Protein AF-A0A1W9YMH4-F1 (afdb_monomer_lite)

Foldseek 3Di:
DVVVLVVVVVVVDAQDDDDDDDDDDDPPCVVCCQQCDDADPVQQGDHHPSPVCVVVVVPDDDDDDWDADPRNDTDD

Structure (mmCIF, N/CA/C/O backbone):
data_AF-A0A1W9YMH4-F1
#
_entry.id   AF-A0A1W9YMH4-F1
#
loop_
_atom_site.group_PDB
_atom_site.id
_atom_site.type_symbol
_atom_site.label_atom_id
_atom_site.label_alt_id
_atom_site.label_comp_id
_atom_site.label_asym_id
_atom_site.label_entity_id
_atom_site.label_seq_id
_atom_site.pdbx_PDB_ins_code
_atom_site.Cartn_x
_atom_site.Cartn_y
_atom_site.Cartn_z
_atom_site.occupancy
_atom_site.B_iso_or_equiv
_atom_site.auth_seq_id
_atom_site.auth_comp_id
_atom_site.auth_asym_id
_atom_site.auth_atom_id
_atom_site.pdbx_PDB_model_num
ATOM 1 N N . SER A 1 1 ? 1.891 5.675 10.656 1.00 87.44 1 SER A N 1
ATOM 2 C CA . SER A 1 1 ? 2.837 4.543 10.554 1.00 87.44 1 SER A CA 1
ATOM 3 C C . SER A 1 1 ? 2.298 3.362 11.357 1.00 87.44 1 SER A C 1
ATOM 5 O O . SER A 1 1 ? 1.367 3.566 12.131 1.00 87.44 1 SER A O 1
ATOM 7 N N . PRO A 1 2 ? 2.821 2.130 11.200 1.00 88.12 2 PRO A N 1
ATOM 8 C CA . PRO A 1 2 ? 2.353 0.989 11.993 1.00 88.12 2 PRO A CA 1
ATOM 9 C C . PRO A 1 2 ? 2.476 1.195 13.512 1.00 88.12 2 PRO A C 1
ATOM 11 O O . PRO A 1 2 ? 1.612 0.735 14.249 1.00 88.12 2 PRO A O 1
ATOM 14 N N . ILE A 1 3 ? 3.510 1.916 13.963 1.00 92.44 3 ILE A N 1
ATOM 15 C CA . ILE A 1 3 ? 3.737 2.228 15.383 1.00 92.44 3 ILE A CA 1
ATOM 16 C C . ILE A 1 3 ? 2.661 3.196 15.886 1.00 92.44 3 ILE A C 1
ATOM 18 O O . ILE A 1 3 ? 1.939 2.864 16.818 1.00 92.44 3 ILE A O 1
ATOM 22 N N . GLU A 1 4 ? 2.471 4.325 15.199 1.00 92.94 4 GLU A N 1
ATOM 23 C CA . GLU A 1 4 ? 1.442 5.320 15.554 1.00 92.94 4 GLU A CA 1
ATOM 24 C C . GLU A 1 4 ? 0.032 4.710 15.535 1.00 92.94 4 GLU A C 1
ATOM 26 O O . GLU A 1 4 ? -0.794 4.989 16.399 1.00 92.94 4 GLU A O 1
ATOM 31 N N . ALA A 1 5 ? -0.254 3.828 14.570 1.00 91.50 5 ALA A N 1
ATOM 32 C CA . ALA A 1 5 ? -1.528 3.122 14.526 1.00 91.50 5 ALA A CA 1
ATOM 33 C C . ALA A 1 5 ? -1.712 2.220 15.757 1.00 91.50 5 ALA A C 1
ATOM 35 O O . ALA A 1 5 ? -2.791 2.210 16.341 1.00 91.50 5 ALA A O 1
ATOM 36 N N . SER A 1 6 ? -0.667 1.507 16.192 1.00 92.44 6 SER A N 1
ATOM 37 C CA . SER A 1 6 ? -0.720 0.681 17.404 1.00 92.44 6 SER A CA 1
ATOM 38 C C . SER A 1 6 ? -0.965 1.511 18.666 1.00 92.44 6 SER A C 1
ATOM 40 O O . SER A 1 6 ? -1.702 1.069 19.545 1.00 92.44 6 SER A O 1
ATOM 42 N N . GLU A 1 7 ? -0.371 2.700 18.762 1.00 95.12 7 GLU A N 1
ATOM 43 C CA . GLU A 1 7 ? -0.582 3.622 19.886 1.00 95.12 7 GLU A CA 1
ATOM 44 C C . GLU A 1 7 ? -2.034 4.106 19.946 1.00 95.12 7 GLU A C 1
ATOM 46 O O . GLU A 1 7 ? -2.649 4.086 21.012 1.00 95.12 7 GLU A O 1
ATOM 51 N N . VAL A 1 8 ? -2.622 4.459 18.798 1.00 93.06 8 VAL A N 1
ATOM 52 C CA . VAL A 1 8 ? -4.040 4.843 18.709 1.00 93.06 8 VAL A CA 1
ATOM 53 C C . VAL A 1 8 ? -4.957 3.669 19.056 1.00 93.06 8 VAL A C 1
ATOM 55 O O . VAL A 1 8 ? -5.912 3.840 19.814 1.00 93.06 8 VAL A O 1
ATOM 58 N N . MET A 1 9 ? -4.663 2.466 18.556 1.00 92.75 9 MET A N 1
ATOM 59 C CA . MET A 1 9 ? -5.462 1.275 18.866 1.00 92.75 9 MET A CA 1
ATOM 60 C C . MET A 1 9 ? -5.409 0.912 20.359 1.00 92.75 9 MET A C 1
ATOM 62 O O . MET A 1 9 ? -6.409 0.443 20.905 1.00 92.75 9 MET A O 1
ATOM 66 N N . ALA A 1 10 ? -4.291 1.178 21.044 1.00 94.19 10 ALA A N 1
ATOM 67 C CA . ALA A 1 10 ? -4.144 0.941 22.482 1.00 94.19 10 ALA A CA 1
ATOM 68 C C . ALA A 1 10 ? -5.059 1.825 23.353 1.00 94.19 10 ALA A C 1
ATOM 70 O O . ALA A 1 10 ? -5.325 1.473 24.501 1.00 94.19 10 ALA A O 1
ATOM 71 N N . LEU A 1 11 ? -5.590 2.931 22.815 1.00 93.94 11 LEU A N 1
ATOM 72 C CA . LEU A 1 11 ? -6.556 3.788 23.515 1.00 93.94 11 LEU A CA 1
ATOM 73 C C . LEU A 1 11 ? -7.946 3.142 23.656 1.00 93.94 11 LEU A C 1
ATOM 75 O O . LEU A 1 11 ? -8.781 3.659 24.396 1.00 93.94 11 LEU A O 1
ATOM 79 N N . GLY A 1 12 ? -8.223 2.037 22.951 1.00 89.81 12 GLY A N 1
ATOM 80 C CA . GLY A 1 12 ? -9.480 1.291 23.089 1.00 89.81 12 GLY A CA 1
ATOM 81 C C . GLY A 1 12 ? -10.729 2.070 22.656 1.00 89.81 12 GLY A C 1
ATOM 82 O O . GLY A 1 12 ? -11.825 1.817 23.160 1.00 89.81 12 GLY A O 1
ATOM 83 N N . ILE A 1 13 ? -10.579 3.035 21.744 1.00 90.31 13 ILE A N 1
ATOM 84 C CA . ILE A 1 13 ? -11.679 3.897 21.300 1.00 90.31 13 ILE A CA 1
ATOM 85 C C . ILE A 1 13 ? -12.688 3.063 20.508 1.00 90.31 13 ILE A C 1
ATOM 87 O O . ILE A 1 13 ? -12.374 2.471 19.476 1.00 90.31 13 ILE A O 1
ATOM 91 N N . THR A 1 14 ? -13.932 3.037 20.982 1.00 88.75 14 THR A N 1
ATOM 92 C CA . THR A 1 14 ? -15.010 2.320 20.294 1.00 88.75 14 THR A CA 1
ATOM 93 C C . THR A 1 14 ? -15.277 2.952 18.929 1.00 88.75 14 THR A C 1
ATOM 95 O O . THR A 1 14 ? -15.437 4.165 18.825 1.00 88.75 14 THR A O 1
ATOM 98 N N . GLY A 1 15 ? -15.344 2.122 17.886 1.00 85.94 15 GLY A N 1
ATOM 99 C CA . GLY A 1 15 ? -15.581 2.564 16.509 1.00 85.94 15 GLY A CA 1
ATOM 100 C C . GLY A 1 15 ? -14.319 2.942 15.727 1.00 85.94 15 GLY A C 1
ATOM 101 O O . GLY A 1 15 ? -14.422 3.202 14.531 1.00 85.94 15 GLY A O 1
ATOM 102 N N . VAL A 1 16 ? -13.138 2.932 16.356 1.00 89.44 16 VAL A N 1
ATOM 103 C CA . VAL A 1 16 ? -11.853 3.107 15.664 1.00 89.44 16 VAL A CA 1
ATOM 104 C C . VAL A 1 16 ? -11.273 1.741 15.312 1.00 89.44 16 VAL A C 1
ATOM 106 O O . VAL A 1 16 ? -11.142 0.874 16.173 1.00 89.44 16 VAL A O 1
ATOM 109 N N . HIS A 1 17 ? -10.908 1.567 14.041 1.00 87.38 17 HIS A N 1
ATOM 110 C CA . HIS A 1 17 ? -10.364 0.321 13.499 1.00 87.38 17 HIS A CA 1
ATOM 111 C C . HIS A 1 17 ? -9.140 0.605 12.631 1.00 87.38 17 HIS A C 1
ATOM 113 O O . HIS A 1 17 ? -9.050 1.653 11.995 1.00 87.38 17 HIS A O 1
ATOM 119 N N . GLN A 1 18 ? -8.216 -0.353 12.567 1.00 89.38 18 GLN A N 1
ATOM 120 C CA . GLN A 1 18 ? -7.048 -0.275 11.695 1.00 89.38 18 GLN A CA 1
ATOM 121 C C . GLN A 1 18 ? -7.279 -1.071 10.408 1.00 89.38 18 GLN A C 1
ATOM 123 O O . GLN A 1 18 ? -7.664 -2.242 10.445 1.00 89.38 18 GLN A O 1
ATOM 128 N N . ILE A 1 19 ? -6.954 -0.455 9.272 1.00 88.19 19 ILE A N 1
ATOM 129 C CA . ILE A 1 19 ? -6.833 -1.127 7.977 1.00 88.19 19 ILE A CA 1
ATOM 130 C C . ILE A 1 19 ? -5.349 -1.174 7.620 1.00 88.19 19 ILE A C 1
ATOM 132 O O . ILE A 1 19 ? -4.622 -0.194 7.788 1.00 88.19 19 ILE A O 1
ATOM 136 N N . LYS A 1 20 ? -4.875 -2.342 7.183 1.00 87.44 20 LYS A N 1
ATOM 137 C CA . LYS A 1 20 ? -3.497 -2.495 6.722 1.00 87.44 20 LYS A CA 1
ATOM 138 C C . LYS A 1 20 ? -3.422 -2.094 5.254 1.00 87.44 20 LYS A C 1
ATOM 140 O O . LYS A 1 20 ? -4.003 -2.766 4.410 1.00 87.44 20 LYS A O 1
ATOM 145 N N . GLU A 1 21 ? -2.644 -1.061 4.979 1.00 87.25 21 GLU A N 1
ATOM 146 C CA . GLU A 1 21 ? -2.352 -0.577 3.632 1.00 87.25 21 GLU A CA 1
ATOM 147 C C . GLU A 1 21 ? -0.850 -0.659 3.348 1.00 87.25 21 GLU A C 1
ATOM 149 O O . GLU A 1 21 ? -0.024 -0.771 4.263 1.00 87.25 21 GLU A O 1
ATOM 154 N N . TYR A 1 22 ? -0.491 -0.614 2.067 1.00 87.44 22 TYR A N 1
ATOM 155 C CA . TYR A 1 22 ? 0.893 -0.659 1.611 1.00 87.44 22 TYR A CA 1
ATOM 156 C C . TYR A 1 22 ? 1.274 0.669 0.967 1.00 87.44 22 TYR A C 1
ATOM 158 O O . TYR A 1 22 ? 0.514 1.241 0.195 1.00 87.44 22 TYR A O 1
ATOM 166 N N . LYS A 1 23 ? 2.489 1.139 1.256 1.00 89.88 23 LYS A N 1
ATOM 167 C CA . LYS A 1 23 ? 3.068 2.339 0.649 1.00 89.88 23 LYS A CA 1
ATOM 168 C C . LYS A 1 23 ? 4.364 1.969 -0.062 1.00 89.88 23 LYS A C 1
ATOM 170 O O . LYS A 1 23 ? 5.202 1.277 0.517 1.00 89.88 23 LYS A O 1
ATOM 175 N N . ARG A 1 24 ? 4.541 2.443 -1.299 1.00 91.44 24 ARG A N 1
ATOM 176 C CA . ARG A 1 24 ? 5.786 2.257 -2.059 1.00 91.44 24 ARG A CA 1
ATOM 177 C C . ARG A 1 24 ? 6.947 3.009 -1.400 1.00 91.44 24 ARG A C 1
ATOM 179 O O . ARG A 1 24 ? 6.790 4.136 -0.932 1.00 91.44 24 ARG A O 1
ATOM 186 N N . PHE A 1 25 ? 8.115 2.375 -1.398 1.00 90.38 25 PHE A N 1
ATOM 187 C CA . PHE A 1 25 ? 9.385 2.955 -0.972 1.00 90.38 25 PHE A CA 1
ATOM 188 C C . PHE A 1 25 ? 10.391 2.815 -2.117 1.00 90.38 25 PHE A C 1
ATOM 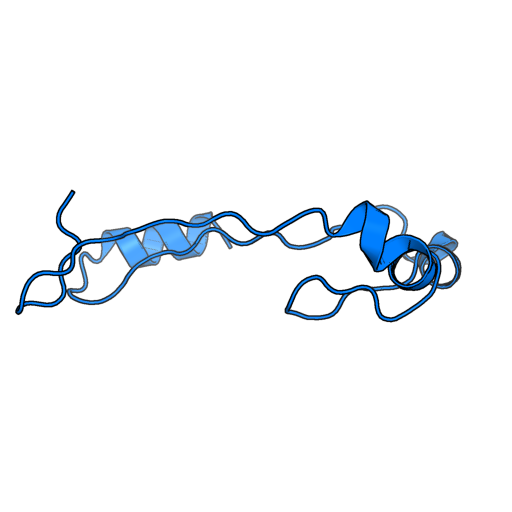190 O O . PHE A 1 25 ? 10.566 1.713 -2.634 1.00 90.38 25 PHE A O 1
ATOM 197 N N . TYR A 1 26 ? 11.037 3.920 -2.500 1.00 89.38 26 TYR A N 1
ATOM 198 C CA . TYR A 1 26 ? 12.006 3.986 -3.600 1.00 89.38 26 TYR A CA 1
ATOM 199 C C . TYR A 1 26 ? 13.397 4.337 -3.037 1.00 89.38 26 TYR A C 1
ATOM 201 O O . TYR A 1 26 ? 13.698 5.520 -2.873 1.00 89.38 26 TYR A O 1
ATOM 209 N N . PRO A 1 27 ? 14.253 3.345 -2.715 1.00 88.38 27 PRO A N 1
ATOM 210 C CA . PRO A 1 27 ? 15.517 3.573 -2.003 1.00 88.38 27 PRO A CA 1
ATOM 211 C C . PRO A 1 27 ? 16.528 4.470 -2.738 1.00 88.38 27 PRO A C 1
ATOM 213 O O . PRO A 1 27 ? 17.365 5.098 -2.099 1.00 88.38 27 PRO A O 1
ATOM 216 N N . SER A 1 28 ? 16.468 4.523 -4.073 1.00 86.69 28 SER A N 1
ATOM 217 C CA . SER A 1 28 ? 17.407 5.266 -4.933 1.00 86.69 28 SER A CA 1
ATOM 218 C C . SER A 1 28 ? 16.682 6.272 -5.831 1.00 86.69 28 SER A C 1
ATOM 220 O O . SER A 1 28 ? 16.962 6.373 -7.029 1.00 86.69 28 SER A O 1
ATOM 222 N N . SER A 1 29 ? 15.703 6.983 -5.266 1.00 78.12 29 SER A N 1
ATOM 223 C CA . SER A 1 29 ? 14.778 7.846 -6.009 1.00 78.12 29 SER A CA 1
ATOM 224 C C . SER A 1 29 ? 15.471 8.932 -6.839 1.00 78.12 29 SER A C 1
ATOM 226 O O . SER A 1 29 ? 15.093 9.125 -7.985 1.00 78.12 29 SER A O 1
ATOM 228 N N . GLU A 1 30 ? 16.518 9.592 -6.341 1.00 79.56 30 GLU A N 1
ATOM 229 C CA . GLU A 1 30 ? 17.175 10.702 -7.057 1.00 79.56 30 GLU A CA 1
ATOM 230 C C . GLU A 1 30 ? 17.715 10.304 -8.444 1.00 79.56 30 GLU A C 1
ATOM 232 O O . GLU A 1 30 ? 17.596 11.062 -9.402 1.00 79.56 30 GLU A O 1
ATOM 237 N N . LEU A 1 31 ? 18.242 9.084 -8.576 1.00 80.88 31 LEU A N 1
ATOM 238 C CA . LEU A 1 31 ? 18.822 8.587 -9.828 1.00 80.88 31 LEU A CA 1
ATOM 239 C C . LEU A 1 31 ? 17.800 7.900 -10.742 1.00 80.88 31 LEU A C 1
ATOM 241 O O . LEU A 1 31 ? 18.054 7.736 -11.933 1.00 80.88 31 LEU A O 1
ATOM 245 N N . THR A 1 32 ? 16.672 7.441 -10.192 1.00 85.06 32 THR A N 1
ATOM 246 C CA . THR A 1 32 ? 15.771 6.501 -10.883 1.00 85.06 32 THR A CA 1
ATOM 247 C C . THR A 1 32 ? 14.313 6.947 -10.946 1.00 85.06 32 THR A C 1
ATOM 249 O O . THR A 1 32 ? 13.536 6.313 -11.657 1.00 85.06 32 THR A O 1
ATOM 252 N N . ALA A 1 33 ? 13.926 8.041 -10.280 1.00 83.62 33 ALA A N 1
ATOM 253 C CA . ALA A 1 33 ? 12.529 8.472 -10.159 1.00 83.62 33 ALA A CA 1
ATOM 254 C C . ALA A 1 33 ? 11.847 8.698 -11.510 1.00 83.62 33 ALA A C 1
ATOM 256 O O . ALA A 1 33 ? 10.698 8.313 -11.670 1.00 83.62 33 ALA A 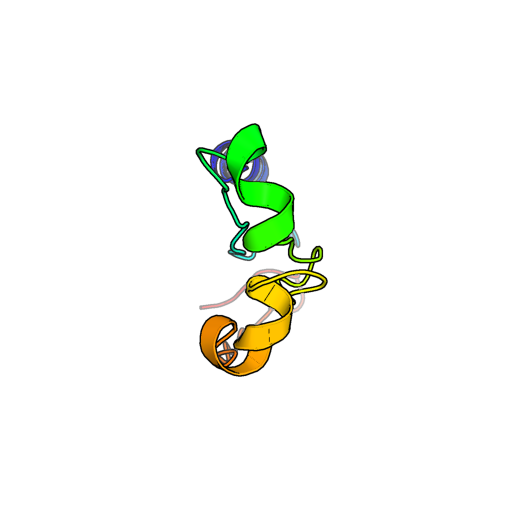O 1
ATOM 257 N N . GLN A 1 34 ? 12.548 9.260 -12.497 1.00 85.69 34 GLN A N 1
ATOM 258 C CA . GLN A 1 34 ? 11.966 9.494 -13.825 1.00 85.69 34 GLN A CA 1
ATOM 259 C C . GLN A 1 34 ? 11.683 8.188 -14.581 1.00 85.69 34 GLN A C 1
ATOM 261 O O . GLN A 1 34 ? 10.716 8.103 -15.332 1.00 85.69 34 GLN A O 1
ATOM 266 N N . LEU A 1 35 ? 12.517 7.162 -14.381 1.00 89.94 35 LEU A N 1
ATOM 267 C CA . LEU A 1 35 ? 12.360 5.863 -15.035 1.00 89.94 35 LEU A CA 1
ATOM 268 C C . LEU A 1 35 ? 11.334 4.987 -14.308 1.00 89.94 35 LEU A C 1
ATOM 270 O O . LEU A 1 35 ? 10.460 4.386 -14.936 1.00 89.94 35 LEU A O 1
ATOM 274 N N . ILE A 1 36 ? 11.448 4.892 -12.983 1.00 93.25 36 ILE A N 1
ATOM 275 C CA . ILE A 1 36 ? 10.548 4.081 -12.159 1.00 93.25 36 ILE A CA 1
ATOM 276 C C . ILE A 1 36 ? 9.160 4.723 -12.121 1.00 93.25 36 ILE A C 1
ATOM 278 O O . ILE A 1 36 ? 8.168 4.027 -12.315 1.00 93.25 36 ILE A O 1
ATOM 282 N N . GLY A 1 37 ? 9.090 6.042 -11.962 1.00 92.69 37 GLY A N 1
ATOM 283 C CA . GLY A 1 37 ? 7.850 6.778 -11.771 1.00 92.69 37 GLY A CA 1
ATOM 284 C C . GLY A 1 37 ? 7.330 6.707 -10.337 1.00 92.69 37 GLY A C 1
ATOM 285 O O . GLY A 1 37 ? 8.055 6.375 -9.396 1.00 92.69 37 GLY A O 1
ATOM 286 N N . LEU A 1 38 ? 6.061 7.070 -10.170 1.00 93.44 38 LEU A N 1
ATOM 287 C CA . LEU A 1 38 ? 5.394 7.199 -8.876 1.00 93.44 38 LEU A CA 1
ATOM 288 C C . LEU A 1 38 ? 4.016 6.532 -8.901 1.00 93.44 38 LEU A C 1
ATOM 290 O O . LEU A 1 38 ? 3.421 6.329 -9.961 1.00 93.44 38 LEU A O 1
ATOM 294 N N . VAL A 1 39 ? 3.492 6.251 -7.707 1.00 95.38 39 VAL A N 1
ATOM 295 C CA . VAL A 1 39 ? 2.110 5.804 -7.488 1.00 95.38 39 VAL A CA 1
ATOM 296 C C . VAL A 1 39 ? 1.320 6.882 -6.749 1.00 95.38 39 VAL A C 1
ATOM 298 O O . VAL A 1 39 ? 1.902 7.682 -6.011 1.00 95.38 39 VAL A O 1
ATOM 301 N N . ASN A 1 40 ? -0.000 6.894 -6.921 1.00 93.88 40 ASN A N 1
ATOM 302 C CA . ASN A 1 40 ? -0.894 7.743 -6.135 1.00 93.88 40 ASN A CA 1
ATOM 303 C C . ASN A 1 40 ? -1.174 7.143 -4.735 1.00 93.88 40 ASN A C 1
ATOM 305 O O . ASN A 1 40 ? -0.610 6.114 -4.357 1.00 93.88 40 ASN A O 1
ATOM 309 N N . ILE A 1 41 ? -2.052 7.788 -3.957 1.00 91.06 41 ILE A N 1
ATOM 310 C CA . ILE A 1 41 ? -2.429 7.316 -2.613 1.00 91.06 41 ILE A CA 1
ATOM 311 C C . ILE A 1 41 ? -3.147 5.958 -2.627 1.00 91.06 41 ILE A C 1
ATOM 313 O O . ILE A 1 41 ? -3.022 5.202 -1.672 1.00 91.06 41 ILE A O 1
ATOM 317 N N . ASP A 1 42 ? -3.802 5.618 -3.736 1.00 90.94 42 ASP A N 1
ATOM 318 C CA . ASP A 1 42 ? -4.481 4.333 -3.940 1.00 90.94 42 ASP A CA 1
ATOM 319 C C . ASP A 1 42 ? -3.534 3.244 -4.479 1.00 90.94 42 ASP A C 1
ATOM 321 O O . ASP A 1 42 ? -3.974 2.160 -4.856 1.00 90.94 42 ASP A O 1
ATOM 325 N N . GLY A 1 43 ? -2.231 3.531 -4.585 1.00 91.62 43 GLY A N 1
ATOM 326 C CA . GLY A 1 43 ? -1.229 2.587 -5.080 1.00 91.62 43 GLY A CA 1
ATOM 327 C C . GLY A 1 43 ? -1.216 2.387 -6.600 1.00 91.62 43 GLY A C 1
ATOM 328 O O . GLY A 1 43 ? -0.536 1.479 -7.074 1.00 91.62 43 GLY A O 1
ATOM 329 N N . ARG A 1 44 ? -1.918 3.223 -7.376 1.00 95.19 44 ARG A N 1
ATOM 330 C CA . ARG A 1 44 ? -1.946 3.153 -8.847 1.00 95.19 44 ARG A CA 1
ATOM 331 C C . ARG A 1 44 ? -0.794 3.930 -9.464 1.00 95.19 44 ARG A C 1
ATOM 333 O O . ARG A 1 44 ? -0.621 5.113 -9.155 1.00 95.19 44 ARG A O 1
ATOM 340 N N . GLY A 1 45 ? -0.064 3.301 -10.380 1.00 96.19 45 GLY A N 1
ATOM 341 C CA . GLY A 1 45 ? 1.022 3.937 -11.124 1.00 96.19 45 GLY A CA 1
ATOM 342 C C . GLY A 1 45 ? 0.544 5.147 -11.925 1.00 96.19 45 GLY A C 1
ATOM 343 O O . GLY A 1 45 ? -0.475 5.073 -12.606 1.00 96.19 45 GLY A O 1
ATOM 344 N N . GLN A 1 46 ? 1.259 6.267 -11.814 1.00 96.19 46 GLN A N 1
ATOM 345 C CA . GLN A 1 46 ? 0.937 7.531 -12.494 1.00 96.19 46 GLN A CA 1
ATOM 346 C C . GLN A 1 46 ? 1.986 7.931 -13.531 1.00 96.19 46 GLN A C 1
ATOM 348 O O . GLN A 1 46 ? 1.672 8.651 -14.472 1.00 96.19 46 GLN A O 1
ATOM 353 N N . GLU A 1 47 ? 3.225 7.456 -13.382 1.00 94.50 47 GLU A N 1
ATOM 354 C CA . GLU A 1 47 ? 4.340 7.798 -14.266 1.00 94.50 47 GLU A CA 1
ATOM 355 C C . GLU A 1 47 ? 5.285 6.604 -14.456 1.00 94.50 47 GLU A C 1
ATOM 357 O O . GLU A 1 47 ? 5.235 5.633 -13.697 1.00 94.50 47 GLU A O 1
ATOM 362 N N . GLY A 1 48 ? 6.162 6.690 -15.460 1.00 94.25 48 GLY A N 1
ATOM 363 C CA . GLY A 1 48 ? 7.271 5.758 -15.667 1.00 94.25 48 GLY A CA 1
ATOM 364 C C . GLY A 1 48 ? 6.861 4.285 -15.759 1.00 94.25 48 GLY A C 1
ATOM 365 O O . GLY A 1 48 ? 5.841 3.923 -16.352 1.00 94.25 48 GLY A O 1
ATOM 366 N N . THR A 1 49 ? 7.692 3.430 -15.170 1.00 95.31 49 THR A N 1
ATOM 367 C CA . THR A 1 49 ? 7.487 1.976 -15.117 1.00 95.31 49 THR A CA 1
ATOM 368 C C . THR A 1 49 ? 6.269 1.602 -14.268 1.00 95.31 49 THR A C 1
ATOM 370 O O . THR A 1 49 ? 5.541 0.684 -14.643 1.00 95.31 49 THR A O 1
ATOM 373 N N . GLU A 1 50 ? 6.003 2.322 -13.174 1.00 96.00 50 GLU A N 1
ATOM 374 C CA . GLU A 1 50 ? 4.817 2.108 -12.331 1.00 96.00 50 GLU A CA 1
ATOM 375 C C . GLU A 1 50 ? 3.521 2.272 -13.145 1.00 96.00 50 GLU A C 1
ATOM 377 O O . GLU A 1 50 ? 2.631 1.432 -13.035 1.00 96.00 50 GLU A O 1
ATOM 382 N N . LEU A 1 51 ? 3.414 3.290 -14.015 1.00 96.00 51 LEU A N 1
ATOM 383 C CA . LEU A 1 51 ? 2.267 3.437 -14.926 1.00 96.00 51 LEU A CA 1
ATOM 384 C C . LEU A 1 51 ? 2.270 2.374 -16.028 1.00 96.00 51 LEU A C 1
ATOM 386 O O . LEU A 1 51 ? 1.258 1.709 -16.245 1.00 96.00 51 LEU A O 1
ATOM 390 N N . GLY A 1 52 ? 3.400 2.210 -16.724 1.00 97.06 52 GLY A N 1
ATOM 391 C CA . GLY A 1 52 ? 3.500 1.316 -17.881 1.00 97.06 52 GLY A CA 1
ATOM 392 C C . GLY A 1 52 ? 3.206 -0.151 -17.556 1.00 97.06 52 GLY A C 1
ATOM 393 O O . GLY A 1 52 ? 2.721 -0.885 -18.414 1.00 97.06 52 GLY A O 1
ATOM 394 N N . PHE A 1 53 ? 3.452 -0.565 -16.312 1.00 96.62 53 PHE A N 1
ATOM 395 C CA . PHE A 1 53 ? 3.198 -1.920 -15.825 1.00 96.62 53 PHE A CA 1
ATOM 396 C C . PHE A 1 53 ? 2.168 -1.964 -14.694 1.00 96.62 53 PHE A C 1
ATOM 398 O O . PHE A 1 53 ? 2.119 -2.960 -13.972 1.00 96.62 53 PHE A O 1
ATOM 405 N N . ASN A 1 54 ? 1.326 -0.937 -14.538 1.00 96.12 54 ASN A N 1
ATOM 406 C CA . ASN A 1 54 ? 0.349 -0.867 -13.448 1.00 96.12 54 ASN A CA 1
ATOM 407 C C . ASN A 1 54 ? -0.499 -2.146 -13.347 1.00 96.12 54 ASN A C 1
ATOM 409 O O . ASN A 1 54 ? -0.656 -2.694 -12.261 1.00 96.12 54 ASN A O 1
ATOM 413 N N . ASP A 1 55 ? -0.983 -2.677 -14.468 1.00 95.50 55 ASP A N 1
ATOM 414 C CA . ASP A 1 55 ? -1.830 -3.880 -14.486 1.00 95.50 55 ASP A CA 1
ATOM 415 C C . ASP A 1 55 ? -1.093 -5.141 -14.010 1.00 95.50 55 ASP A C 1
ATOM 417 O O . ASP A 1 55 ? -1.691 -6.041 -13.424 1.00 95.50 55 ASP A O 1
ATOM 421 N N . TRP A 1 56 ? 0.222 -5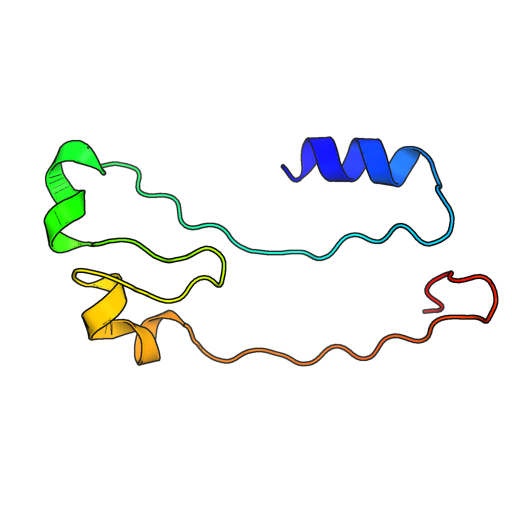.203 -14.227 1.00 95.75 56 TRP A N 1
ATOM 422 C CA . TRP A 1 56 ? 1.061 -6.296 -13.741 1.00 95.75 56 TRP A CA 1
ATOM 423 C C . TRP A 1 56 ? 1.459 -6.102 -12.271 1.00 95.75 56 TRP A C 1
ATOM 425 O O . TRP A 1 56 ? 1.496 -7.059 -11.498 1.00 95.75 56 TRP A O 1
ATOM 435 N N . LEU A 1 57 ? 1.764 -4.862 -11.878 1.00 94.94 57 LEU A N 1
ATOM 436 C CA . LEU A 1 57 ? 2.322 -4.512 -10.569 1.00 94.94 57 LEU A CA 1
ATOM 437 C C . LEU A 1 57 ? 1.266 -4.320 -9.471 1.00 94.94 57 LEU A C 1
ATOM 439 O O . LEU A 1 57 ? 1.601 -4.476 -8.295 1.00 94.94 57 LEU A O 1
ATOM 443 N N . SER A 1 58 ? 0.027 -3.975 -9.834 1.00 92.88 58 SER A N 1
ATOM 444 C CA . SER A 1 58 ? -1.083 -3.747 -8.893 1.00 92.88 58 SER A CA 1
ATOM 445 C C . SER A 1 58 ? -1.674 -5.043 -8.336 1.00 92.88 58 SER A C 1
ATOM 447 O O . SER A 1 58 ? -2.243 -5.046 -7.247 1.00 92.88 58 SER A O 1
ATOM 449 N N . GLY A 1 59 ? -1.501 -6.165 -9.038 1.00 91.31 59 GLY A N 1
ATOM 450 C CA . GLY A 1 59 ? -2.104 -7.430 -8.637 1.00 91.31 59 GLY A CA 1
ATOM 451 C C . GLY A 1 59 ? -3.633 -7.369 -8.691 1.00 91.31 59 GLY A C 1
ATOM 452 O O . GLY A 1 59 ? -4.215 -6.803 -9.612 1.00 91.31 59 GLY A O 1
ATOM 453 N N . LYS A 1 60 ? -4.299 -8.017 -7.733 1.00 90.31 60 LYS A N 1
ATOM 454 C CA . LYS A 1 60 ? -5.762 -8.012 -7.610 1.00 90.31 60 LYS A CA 1
ATOM 455 C C . LYS A 1 60 ? -6.148 -7.850 -6.151 1.00 90.31 60 LYS A C 1
ATOM 457 O O . LYS A 1 60 ? -5.624 -8.573 -5.302 1.00 90.31 60 LYS A O 1
ATOM 462 N N . ASP A 1 61 ? -7.091 -6.955 -5.891 1.00 89.06 61 ASP A N 1
ATOM 463 C CA . ASP A 1 61 ? -7.620 -6.749 -4.548 1.00 89.06 61 ASP A CA 1
ATOM 464 C C . ASP A 1 61 ? -8.300 -8.021 -4.028 1.00 89.06 61 ASP A C 1
ATOM 466 O O . ASP A 1 61 ? -9.036 -8.710 -4.740 1.00 89.06 61 ASP A O 1
ATOM 470 N N . GLY A 1 62 ? -8.028 -8.334 -2.761 1.00 88.56 62 GLY A N 1
ATOM 471 C CA . GLY A 1 62 ? -8.738 -9.373 -2.023 1.00 88.56 62 GLY A CA 1
ATOM 472 C C . GLY A 1 62 ? -10.037 -8.846 -1.415 1.00 88.56 62 GLY A C 1
ATOM 473 O O . GLY A 1 62 ? -10.279 -7.644 -1.359 1.00 88.56 62 GLY A O 1
ATOM 474 N N . VAL A 1 63 ? -10.860 -9.756 -0.893 1.00 88.31 63 VAL A N 1
ATOM 475 C CA . VAL A 1 63 ? -12.096 -9.412 -0.177 1.00 88.31 63 VAL A CA 1
ATOM 476 C C . VAL A 1 63 ? -11.988 -9.893 1.264 1.00 88.31 63 VAL A C 1
ATOM 478 O O . VAL A 1 63 ? -11.550 -11.015 1.520 1.00 88.31 63 VAL A O 1
ATOM 481 N N . ARG A 1 64 ? -12.399 -9.045 2.211 1.00 84.94 64 ARG A N 1
ATOM 482 C CA . ARG A 1 64 ? -12.527 -9.395 3.627 1.00 84.94 64 ARG A CA 1
ATOM 483 C C . ARG A 1 64 ? -13.921 -9.020 4.108 1.00 84.94 64 ARG A C 1
ATOM 485 O O . ARG A 1 64 ? -14.285 -7.850 4.080 1.00 84.94 64 ARG 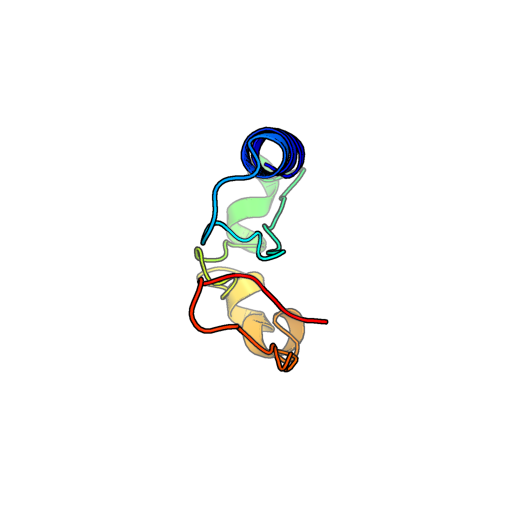A O 1
ATOM 492 N N . GLU A 1 65 ? -14.665 -10.010 4.577 1.00 87.56 65 GLU A N 1
ATOM 493 C CA . GLU A 1 65 ? -15.949 -9.797 5.239 1.00 87.56 65 GLU A CA 1
ATOM 494 C C . GLU A 1 65 ? -15.725 -9.547 6.736 1.00 87.56 65 GLU A C 1
ATOM 496 O O . GLU A 1 65 ? -14.848 -10.156 7.355 1.00 87.56 65 GLU A O 1
ATOM 501 N N . VAL A 1 66 ? -16.475 -8.607 7.311 1.00 85.81 66 VAL A N 1
ATOM 502 C CA . VAL A 1 66 ? -16.382 -8.241 8.729 1.00 85.81 66 VAL A CA 1
ATOM 503 C C . VAL A 1 66 ? -17.779 -8.067 9.318 1.00 85.81 66 VAL A C 1
ATOM 505 O O . VAL A 1 66 ? -18.623 -7.400 8.724 1.00 85.81 66 VAL A O 1
ATOM 508 N N . ALA A 1 67 ? -18.024 -8.639 10.499 1.00 88.94 67 ALA A N 1
ATOM 509 C CA . ALA A 1 67 ? -19.248 -8.398 11.255 1.00 88.94 67 ALA A CA 1
ATOM 510 C C . ALA A 1 67 ? -19.024 -7.243 12.237 1.00 88.94 67 ALA A C 1
ATOM 512 O O . ALA A 1 67 ? -18.037 -7.217 12.971 1.00 88.94 67 ALA A O 1
ATOM 513 N N . ILE A 1 68 ? -19.939 -6.275 12.264 1.00 85.50 68 ILE A N 1
ATOM 514 C CA . ILE A 1 68 ? -19.892 -5.140 13.191 1.00 85.50 68 ILE A CA 1
ATOM 515 C C . ILE A 1 68 ? -21.169 -5.170 14.025 1.00 85.50 68 ILE A C 1
ATOM 517 O O . ILE A 1 68 ? -22.273 -5.234 13.486 1.00 85.50 68 ILE A O 1
ATOM 521 N N . ASN A 1 69 ? -21.029 -5.151 15.350 1.00 88.06 69 ASN A N 1
ATOM 522 C CA . ASN A 1 69 ? -22.186 -5.107 16.242 1.00 88.06 69 ASN A CA 1
ATOM 523 C C . ASN A 1 69 ? -22.832 -3.699 16.257 1.00 88.06 69 ASN A C 1
ATOM 525 O O . ASN A 1 69 ? -22.194 -2.723 15.861 1.00 88.06 69 ASN A O 1
ATOM 529 N N . PRO A 1 70 ? -24.058 -3.533 16.794 1.00 87.12 70 PRO A N 1
ATOM 530 C CA . PRO A 1 70 ? -24.716 -2.220 16.875 1.00 87.12 70 PRO A CA 1
ATOM 531 C C . PRO A 1 70 ? -23.962 -1.158 17.694 1.00 87.12 70 PRO A C 1
ATOM 533 O O . PRO A 1 70 ? -24.286 0.022 17.618 1.00 87.12 70 PRO A O 1
ATOM 536 N N . ARG A 1 71 ? -22.968 -1.566 18.494 1.00 85.81 71 ARG A N 1
ATOM 537 C CA . ARG A 1 71 ? -22.095 -0.680 19.278 1.00 85.81 71 ARG A CA 1
ATOM 538 C C . ARG A 1 71 ? -20.804 -0.313 18.529 1.00 85.81 71 ARG A C 1
ATOM 540 O O . ARG A 1 71 ? -19.937 0.326 19.113 1.00 85.81 71 ARG A O 1
ATOM 547 N N . GLY A 1 72 ? -20.660 -0.707 17.261 1.00 82.12 72 GLY A N 1
ATOM 548 C CA . GLY A 1 72 ? -19.528 -0.354 16.400 1.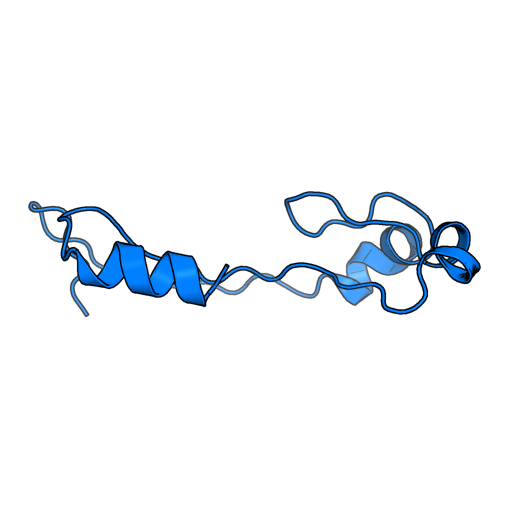00 82.12 72 GLY A CA 1
ATOM 549 C C . GLY A 1 72 ? -18.263 -1.191 16.611 1.00 82.12 72 GLY A C 1
ATOM 550 O O . GLY A 1 72 ? -17.216 -0.865 16.048 1.00 82.12 72 GLY A O 1
ATOM 551 N N . SER A 1 73 ? -18.324 -2.260 17.411 1.00 84.19 73 SER A N 1
ATOM 552 C CA . SER A 1 73 ? -17.189 -3.174 17.590 1.00 84.19 73 SER A CA 1
ATOM 553 C C . SER A 1 73 ? -17.179 -4.237 16.495 1.00 84.19 73 SER A C 1
ATOM 555 O O . SER A 1 73 ? -18.227 -4.808 16.183 1.00 84.19 73 SER A O 1
ATOM 557 N N . LEU A 1 74 ? -15.990 -4.540 15.968 1.00 80.69 74 LEU A N 1
ATOM 558 C CA . LEU A 1 74 ? -15.777 -5.721 15.136 1.00 80.69 74 LEU A CA 1
ATOM 559 C C . LEU A 1 74 ? -16.046 -6.978 15.971 1.00 80.69 74 LEU A C 1
ATOM 561 O O . LEU A 1 74 ? -15.544 -7.109 17.089 1.00 80.69 74 LEU A O 1
ATOM 565 N N . VAL A 1 75 ? -16.854 -7.878 15.426 1.00 78.69 75 VAL A N 1
ATOM 566 C CA . VAL A 1 75 ? -17.141 -9.201 15.976 1.00 78.69 75 VAL A CA 1
ATOM 567 C C . VAL A 1 75 ? -16.439 -10.199 15.066 1.00 78.69 75 VAL A C 1
ATOM 569 O O . VAL A 1 75 ? -16.616 -10.144 13.849 1.00 78.69 75 VAL A O 1
ATOM 572 N N . ASN A 1 76 ? -15.590 -11.039 15.650 1.00 59.81 76 ASN A N 1
ATOM 573 C CA . ASN A 1 76 ? -14.833 -12.066 14.936 1.00 59.81 76 ASN A CA 1
ATOM 574 C C . ASN A 1 76 ? -15.489 -13.431 15.133 1.00 59.81 76 ASN A C 1
ATOM 576 O O . ASN A 1 76 ? -1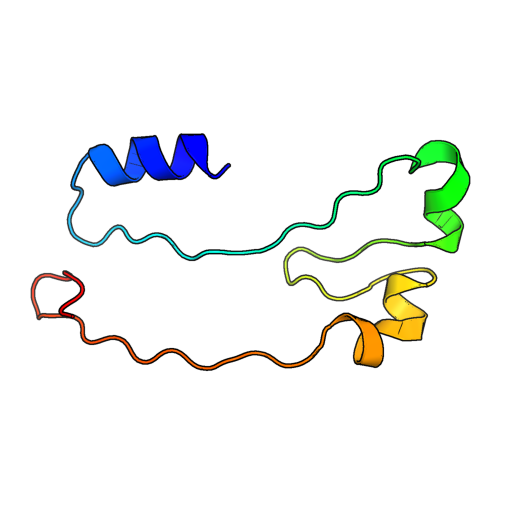5.991 -13.658 16.259 1.00 59.81 76 ASN A O 1
#

Organism: NCBI:txid1265311

Radius of gyration: 17.45 Å; chains: 1; bounding box: 44×23×41 Å

InterPro domains:
  IPR005311 Penicillin-binding protein, dimerisation domain [PF03717] (13-75)
  IPR036138 Penicillin-binding protein, dimerisation domain superfamily [SSF56519] (3-75)

Secondary structure (DSSP, 8-state):
-HHHHHHHHHT--TT-----------TTHHHHHHHH--B-TTS-B-SHHHHHTHHHHS--------EE-TTS-EE-

pLDDT: mean 89.55, std 5.68, range [59.81, 97.06]

Sequence (76 aa):
SPIEASEVMALGITGVHQIKEYKRFYPSSELTAQLIGLVNIDGRGQEGTELGFNDWLSGKDGVREVAINPRGSLVN